Protein AF-I1KQI0-F1 (afdb_monomer_lite)

Foldseek 3Di:
DDDDDDDDPDDDDDDDDDDDDPPPPDPPDDDDPVPPPCVPDVVVVVVVVVVVVVVVVVDPDDPDPPCVVDDPDPDPPCPVPVPVVVVVVCVVVVHDDDDDDPVLQDQDDQPPVCPVPPVSVVVSVVSVVVNVVVVVVVVVVVVVCVVCVVVVVVVVVVVVVVVVVVD

pLDDT: mean 80.67, std 16.16, range [38.78, 97.81]

Radius of gyration: 35.93 Å; chains: 1; bounding box: 70×39×120 Å

InterPro domains:
  IPR008409 Pre-mRNA-splicing factor SPF27 [PF05700] (27-165)
  IPR008409 Pre-mRNA-splicing factor SPF27 [PTHR13296] (26-166)

Sequence (167 aa):
MADGSSGEILMLEAPASYGRSSDSDAEIIDALPYIDDDYADPRVKLEVDRLVEDEMRRSTKKPTDFLNDFPPLPNSIFQNYPMIAREYERVRAGRPPVALDRSRYDLEMPPPNKRNDETAWKQALHRAQRLLQYQIIRMENLDLMLKYGPDTWKQHNQRLEVYLSRN

Secondary structure (DSSP, 8-state):
------------PPP--S-----TT-------TTT-GGGG-HHHHHHHHHHHHHHHHH--SPPP-TTTTSPPPPP---TT-HHHHHHHHHHHTTPPPPPP--TTTS-PPPPGGGTT-HHHHHHHHHHHHHHHHHHHHHHHHHHHHHHHHHHHHHHHHHHHHHHHTT-

Structure (mmCIF, N/CA/C/O backbone):
data_AF-I1KQI0-F1
#
_entry.id   AF-I1KQI0-F1
#
loop_
_atom_site.group_PDB
_atom_site.id
_atom_site.type_symbol
_atom_site.label_atom_id
_atom_site.label_alt_id
_atom_site.label_comp_id
_atom_site.label_asym_id
_atom_site.label_entity_id
_atom_site.label_seq_id
_atom_site.pdbx_PDB_ins_code
_atom_site.Cartn_x
_atom_site.Cartn_y
_atom_site.Cartn_z
_atom_site.occupancy
_atom_site.B_iso_or_equiv
_atom_site.auth_seq_id
_atom_site.auth_comp_id
_atom_site.auth_asym_id
_atom_site.auth_atom_id
_atom_site.pdbx_PDB_model_num
ATOM 1 N N . MET A 1 1 ? -8.549 2.879 82.630 1.00 38.78 1 MET A N 1
ATOM 2 C CA . MET A 1 1 ? -9.042 1.922 81.614 1.00 38.78 1 MET A CA 1
ATOM 3 C C . MET A 1 1 ? -10.560 1.990 81.685 1.00 38.78 1 MET A C 1
ATOM 5 O O . MET A 1 1 ? -11.065 1.817 82.778 1.00 38.78 1 MET A O 1
ATOM 9 N N . ALA A 1 2 ? -11.333 2.349 80.669 1.00 39.69 2 ALA A N 1
ATOM 10 C CA . ALA A 1 2 ? -11.086 2.402 79.238 1.00 39.69 2 ALA A CA 1
ATOM 11 C C . ALA A 1 2 ? -11.719 3.671 78.639 1.00 39.69 2 ALA A C 1
ATOM 13 O O . ALA A 1 2 ? -12.723 4.169 79.143 1.00 39.69 2 ALA A O 1
ATOM 14 N N . ASP A 1 3 ? -11.065 4.180 77.603 1.00 39.56 3 ASP A N 1
ATOM 15 C CA . ASP A 1 3 ? -11.469 5.310 76.776 1.00 39.56 3 ASP A CA 1
ATOM 16 C C . ASP A 1 3 ? -12.544 4.846 75.779 1.00 39.56 3 ASP A C 1
ATOM 18 O O . ASP A 1 3 ? -12.387 3.809 75.133 1.00 39.56 3 ASP A O 1
ATOM 22 N N . GLY A 1 4 ? -13.660 5.566 75.715 1.00 44.09 4 GLY A N 1
ATOM 23 C CA . GLY A 1 4 ? -14.818 5.249 74.882 1.00 44.09 4 GLY A CA 1
ATOM 24 C C . GLY A 1 4 ? -14.897 6.195 73.693 1.00 44.09 4 GLY A C 1
ATOM 25 O O . GLY A 1 4 ? -15.799 7.026 73.634 1.00 44.09 4 GLY A O 1
ATOM 26 N N . SER A 1 5 ? -13.948 6.087 72.763 1.00 40.91 5 SER A N 1
ATOM 27 C CA . SER A 1 5 ? -13.979 6.832 71.503 1.00 40.91 5 SER A CA 1
ATOM 28 C C . SER A 1 5 ? -15.014 6.205 70.566 1.00 40.91 5 SER A C 1
ATOM 30 O O . SER A 1 5 ? -14.822 5.120 70.016 1.00 40.91 5 SER A O 1
ATOM 32 N N . SER A 1 6 ? -16.158 6.872 70.438 1.00 43.00 6 SER A N 1
ATOM 33 C CA . SER A 1 6 ? -17.184 6.574 69.442 1.00 43.00 6 SER A CA 1
ATOM 34 C C . SER A 1 6 ? -16.655 7.051 68.089 1.00 43.00 6 SER A C 1
ATOM 36 O O . SER A 1 6 ? -16.520 8.250 67.865 1.00 43.00 6 SER A O 1
ATOM 38 N N . GLY A 1 7 ? -16.299 6.115 67.210 1.00 50.50 7 GLY A N 1
ATOM 39 C CA . GLY A 1 7 ? -15.850 6.431 65.857 1.00 50.50 7 GLY A CA 1
ATOM 40 C C . GLY A 1 7 ? -16.995 7.013 65.031 1.00 50.50 7 GLY A C 1
ATOM 41 O O . GLY A 1 7 ? -17.884 6.277 64.608 1.00 50.50 7 GLY A O 1
ATOM 42 N N . GLU A 1 8 ? -16.973 8.326 64.805 1.00 49.47 8 GLU A N 1
ATOM 43 C CA . GLU A 1 8 ? -17.793 8.979 63.785 1.00 49.47 8 GLU A CA 1
ATOM 44 C C . GLU A 1 8 ? -17.418 8.418 62.407 1.00 49.47 8 GLU A C 1
ATOM 46 O O . GLU A 1 8 ? -16.315 8.628 61.898 1.00 49.47 8 GLU A O 1
ATOM 51 N N . ILE A 1 9 ? -18.344 7.679 61.799 1.00 56.09 9 ILE A N 1
ATOM 52 C CA . ILE A 1 9 ? -18.261 7.285 60.395 1.00 56.09 9 ILE A CA 1
ATOM 53 C C . ILE A 1 9 ? -18.547 8.549 59.578 1.00 56.09 9 ILE A C 1
ATOM 55 O O . ILE A 1 9 ? -19.690 8.996 59.492 1.00 56.09 9 ILE A O 1
ATOM 59 N N . LEU A 1 10 ? -17.499 9.149 59.012 1.00 50.50 10 LEU A N 1
ATOM 60 C CA . LEU A 1 10 ? -17.612 10.304 58.123 1.00 50.50 10 LEU A CA 1
ATOM 61 C C . LEU A 1 10 ? -18.313 9.883 56.825 1.00 50.50 10 LEU A C 1
ATOM 63 O O . LEU A 1 10 ? -17.712 9.286 55.933 1.00 50.50 10 LEU A O 1
ATOM 67 N N . MET A 1 11 ? -19.603 10.195 56.737 1.00 54.06 11 MET A N 1
ATOM 68 C CA . MET A 1 11 ? -20.399 10.099 55.517 1.00 54.06 11 MET A CA 1
ATOM 69 C C . MET A 1 11 ? -19.889 11.144 54.515 1.00 54.06 11 MET A C 1
ATOM 71 O O . MET A 1 11 ? -20.027 12.344 54.746 1.00 54.06 11 MET A O 1
ATOM 75 N N . LEU A 1 12 ? -19.286 10.703 53.407 1.00 52.72 12 LEU A N 1
ATOM 76 C CA . LEU A 1 12 ? -18.947 11.588 52.293 1.00 52.72 12 LEU A CA 1
ATOM 77 C C . LEU A 1 12 ? -20.235 11.899 51.515 1.00 52.72 12 LEU A C 1
ATOM 79 O O . LEU A 1 12 ? -20.724 11.070 50.751 1.00 52.72 12 LEU A O 1
ATOM 83 N N . GLU A 1 13 ? -20.805 13.081 51.733 1.00 56.97 13 GLU A N 1
ATOM 84 C CA . GLU A 1 13 ? -21.931 13.571 50.939 1.00 56.97 13 GLU A CA 1
ATOM 85 C C . GLU A 1 13 ? -21.432 13.931 49.528 1.00 56.97 13 GLU A C 1
ATOM 87 O O . GLU A 1 13 ? -20.537 14.764 49.359 1.00 56.97 13 GLU A O 1
ATOM 92 N N . ALA A 1 14 ? -21.964 13.257 48.505 1.00 52.56 14 ALA A N 1
ATOM 93 C CA . ALA A 1 14 ? -21.637 13.551 47.114 1.00 52.56 14 ALA A CA 1
ATOM 94 C C . ALA A 1 14 ? -22.259 14.902 46.701 1.00 52.56 14 ALA A C 1
ATOM 96 O O . ALA A 1 14 ? -23.418 15.162 47.033 1.00 52.56 14 ALA A O 1
ATOM 97 N N . PRO A 1 15 ? -21.535 15.774 45.974 1.00 49.09 15 PRO A N 1
ATOM 98 C CA . PRO A 1 15 ? -22.068 17.066 45.558 1.00 49.09 15 PRO A CA 1
ATOM 99 C C . PRO A 1 15 ? -23.262 16.899 44.613 1.00 49.09 15 PRO A C 1
ATOM 101 O O . PRO A 1 15 ? -23.311 15.970 43.806 1.00 49.09 15 PRO A O 1
ATOM 104 N N . ALA A 1 16 ? -24.210 17.838 44.697 1.00 51.81 16 ALA A N 1
ATOM 105 C CA . ALA A 1 16 ? -25.390 17.880 43.842 1.00 51.81 16 ALA A CA 1
ATOM 106 C C . ALA A 1 16 ? -24.984 17.808 42.360 1.00 51.81 16 ALA A C 1
ATOM 108 O O . ALA A 1 16 ? -24.310 18.698 41.841 1.00 51.81 16 ALA A O 1
ATOM 109 N N . SER A 1 17 ? -25.398 16.731 41.693 1.00 49.12 17 SER A N 1
ATOM 110 C CA . SER A 1 17 ? -25.169 16.487 40.272 1.00 49.12 17 SER A CA 1
ATOM 111 C C . SER A 1 17 ? -25.638 17.681 39.435 1.00 49.12 17 SER A C 1
ATOM 113 O O . SER A 1 17 ? -26.833 17.991 39.385 1.00 49.12 17 SER A O 1
ATOM 115 N N . TYR A 1 18 ? -24.705 18.353 38.765 1.00 42.94 18 TYR A N 1
ATOM 116 C CA . TYR A 1 18 ? -25.004 19.416 37.810 1.00 42.94 18 TYR A CA 1
ATOM 117 C C . TYR A 1 18 ? -25.621 18.779 36.562 1.00 42.94 18 TYR A C 1
ATOM 119 O O . TYR A 1 18 ? -24.933 18.101 35.803 1.00 42.94 18 TYR A O 1
ATOM 127 N N . GLY A 1 19 ? -26.923 18.985 36.368 1.00 49.62 19 GLY A N 1
ATOM 128 C CA . GLY A 1 19 ? -27.640 18.528 35.176 1.00 49.62 19 GLY A CA 1
ATOM 129 C C . GLY A 1 19 ? -28.877 17.696 35.483 1.00 49.62 19 GLY A C 1
ATOM 130 O O . GLY A 1 19 ? -29.001 16.580 34.995 1.00 49.62 19 GLY A O 1
ATOM 131 N N . ARG A 1 20 ? -29.817 18.233 36.267 1.00 43.62 20 ARG A N 1
ATOM 132 C CA . ARG A 1 20 ? -31.167 17.668 36.333 1.00 43.62 20 ARG A CA 1
ATOM 133 C C . ARG A 1 20 ? -32.179 18.756 36.007 1.00 43.62 20 ARG A C 1
ATOM 135 O O . ARG A 1 20 ? -32.515 19.586 36.847 1.00 43.62 20 ARG A O 1
ATOM 142 N N . SER A 1 21 ? -32.634 18.767 34.756 1.00 46.00 21 SER A N 1
ATOM 143 C CA . SER A 1 21 ? -33.939 19.328 34.425 1.00 46.00 21 SER A CA 1
ATOM 144 C C . SER A 1 21 ? -34.974 18.579 35.259 1.00 46.00 21 SER A C 1
ATOM 146 O O . SER A 1 21 ? -35.022 17.350 35.238 1.00 46.00 21 SER A O 1
ATOM 148 N N . SER A 1 22 ? -35.740 19.328 36.045 1.00 48.47 22 SER A N 1
ATOM 149 C CA . SER A 1 22 ? -36.877 18.847 36.825 1.00 48.47 22 SER A CA 1
ATOM 150 C C . SER A 1 22 ? -37.986 18.373 35.880 1.00 48.47 22 SER A C 1
ATOM 152 O O . SER A 1 22 ? -38.955 19.096 35.664 1.00 48.47 22 SER A O 1
ATOM 154 N N . ASP A 1 23 ? -37.833 17.180 35.311 1.00 45.22 23 ASP A N 1
ATOM 155 C CA . ASP A 1 23 ? -38.940 16.422 34.735 1.00 45.22 23 ASP A CA 1
ATOM 156 C C . ASP A 1 23 ? -39.178 15.207 35.637 1.00 45.22 23 ASP A C 1
ATOM 158 O O . ASP A 1 23 ? -38.418 14.235 35.668 1.00 45.22 23 ASP A O 1
ATOM 162 N N . SER A 1 24 ? -40.162 15.355 36.515 1.00 49.75 24 SER A N 1
ATOM 163 C CA . SER A 1 24 ? -40.549 14.387 37.532 1.00 49.75 24 SER A CA 1
ATOM 164 C C . SER A 1 24 ? -41.458 13.324 36.915 1.00 49.75 24 SER A C 1
ATOM 166 O O . SER A 1 24 ? -42.658 13.375 37.142 1.00 49.75 24 SER A O 1
ATOM 168 N N . ASP A 1 25 ? -40.892 12.443 36.084 1.00 49.44 25 ASP A N 1
ATOM 169 C CA . ASP A 1 25 ? -41.441 11.103 35.770 1.00 49.44 25 ASP A CA 1
ATOM 170 C C . ASP A 1 25 ? -40.518 10.242 34.880 1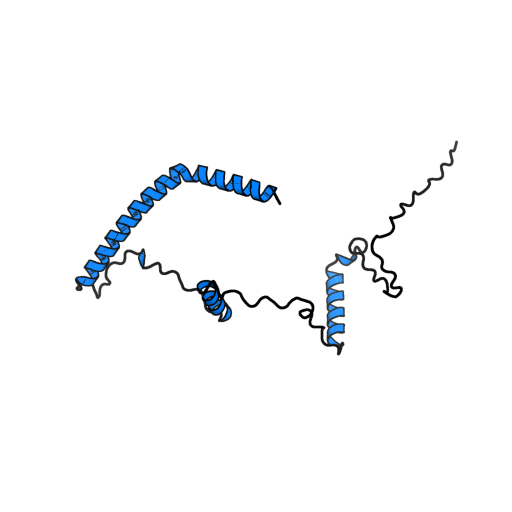.00 49.44 25 ASP A C 1
ATOM 172 O O . ASP A 1 25 ? -40.935 9.238 34.303 1.00 49.44 25 ASP A O 1
ATOM 176 N N . ALA A 1 26 ? -39.228 10.573 34.776 1.00 54.12 26 ALA A N 1
ATOM 177 C CA . ALA A 1 26 ? -38.262 9.580 34.326 1.00 54.12 26 ALA A CA 1
ATOM 178 C C . ALA A 1 26 ? -38.072 8.572 35.469 1.00 54.12 26 ALA A C 1
ATOM 180 O O . ALA A 1 26 ? -37.388 8.886 36.450 1.00 54.12 26 ALA A O 1
ATOM 181 N N . GLU A 1 27 ? -38.695 7.390 35.367 1.00 64.81 27 GLU A N 1
ATOM 182 C CA . GLU A 1 27 ? -38.272 6.204 36.122 1.00 64.81 27 GLU A CA 1
ATOM 183 C C . GLU A 1 27 ? -36.743 6.175 36.089 1.00 64.81 27 GLU A C 1
ATOM 185 O O . GLU A 1 27 ? -36.132 6.164 35.020 1.00 64.81 27 GLU A O 1
ATOM 190 N N . ILE A 1 28 ? -36.117 6.292 37.258 1.00 76.31 28 ILE A N 1
ATOM 191 C CA . ILE A 1 28 ? -34.662 6.312 37.366 1.00 76.31 28 ILE A CA 1
ATOM 192 C C . ILE A 1 28 ? -34.208 4.900 37.005 1.00 76.31 28 ILE A C 1
ATOM 194 O O . ILE A 1 28 ? -34.293 3.993 37.829 1.00 76.31 28 ILE A O 1
ATOM 198 N N . ILE A 1 29 ? -33.813 4.706 35.748 1.00 78.00 29 ILE A N 1
ATOM 199 C CA . ILE A 1 29 ? -33.289 3.434 35.262 1.00 78.00 29 ILE A CA 1
ATOM 200 C C . ILE A 1 29 ? -31.924 3.243 35.919 1.00 78.00 29 ILE A C 1
ATOM 202 O O . ILE A 1 29 ? -30.981 3.980 35.622 1.00 78.00 29 ILE A O 1
ATOM 206 N N . ASP A 1 30 ? -31.852 2.279 36.831 1.00 82.81 30 ASP A N 1
ATOM 207 C CA . ASP A 1 30 ? -30.633 1.907 37.537 1.00 82.81 30 ASP A CA 1
ATOM 208 C C . ASP A 1 30 ? -29.916 0.783 36.785 1.00 82.81 30 ASP A C 1
ATOM 210 O O . ASP A 1 30 ? -30.496 -0.264 36.497 1.00 82.81 30 ASP A O 1
ATOM 214 N N . ALA A 1 31 ? -28.665 1.031 36.419 1.00 84.19 31 ALA A N 1
ATOM 215 C CA . ALA A 1 31 ? -27.759 0.050 35.838 1.00 84.19 31 ALA A CA 1
ATOM 216 C C . ALA A 1 31 ? -26.342 0.549 36.115 1.00 84.19 31 ALA A C 1
ATOM 218 O O . ALA A 1 31 ? -25.921 1.543 35.514 1.00 84.19 31 ALA A O 1
ATOM 219 N N . LEU A 1 32 ? -25.623 -0.086 37.046 1.00 85.88 32 LEU A N 1
ATOM 220 C CA . LEU A 1 32 ? -24.365 0.433 37.588 1.00 85.88 32 LEU A CA 1
ATOM 221 C C . LEU A 1 32 ? -23.201 -0.490 37.204 1.00 85.88 32 LEU A C 1
ATOM 223 O O . LEU A 1 32 ? -22.853 -1.391 37.964 1.00 85.88 32 LEU A O 1
ATOM 227 N N . PRO A 1 33 ? -22.493 -0.235 36.086 1.00 86.56 33 PRO A N 1
ATOM 228 C CA . PRO A 1 33 ? -21.488 -1.167 35.565 1.00 86.56 33 PRO A CA 1
ATOM 229 C C . PRO A 1 33 ? -20.296 -1.435 36.494 1.00 86.56 33 PRO A C 1
ATOM 231 O O . PRO A 1 33 ? -19.589 -2.417 36.303 1.00 86.56 33 PRO A O 1
ATOM 234 N N . TYR A 1 34 ? -20.020 -0.534 37.443 1.00 85.81 34 TYR A N 1
ATOM 235 C CA . TYR A 1 34 ? -18.908 -0.656 38.395 1.00 85.81 34 TYR A CA 1
ATOM 236 C C . TYR A 1 34 ? -19.319 -1.224 39.759 1.00 85.81 34 TYR A C 1
ATOM 238 O O . TYR A 1 34 ? -18.446 -1.463 40.587 1.00 85.81 34 TYR A O 1
ATOM 246 N N . ILE A 1 35 ? -20.623 -1.352 40.016 1.00 86.44 35 ILE A N 1
ATOM 247 C CA . ILE A 1 35 ? -21.177 -1.835 41.290 1.00 86.44 35 ILE A CA 1
ATOM 248 C C . ILE A 1 35 ? -21.788 -3.226 41.088 1.00 86.44 35 ILE A C 1
ATOM 250 O O . ILE A 1 35 ? -21.658 -4.083 41.958 1.00 86.44 35 ILE A O 1
ATOM 254 N N . ASP A 1 36 ? -22.392 -3.464 39.924 1.00 87.94 36 ASP A N 1
ATOM 255 C CA . ASP A 1 36 ? -22.944 -4.755 39.536 1.00 87.94 36 ASP A CA 1
ATOM 256 C C . ASP A 1 36 ? -21.826 -5.669 39.002 1.00 87.94 36 ASP A C 1
ATOM 258 O O . ASP A 1 36 ? -21.537 -5.701 37.804 1.00 87.94 36 ASP A O 1
ATOM 262 N N . ASP A 1 37 ? -21.189 -6.432 39.895 1.00 80.50 37 ASP A N 1
ATOM 263 C CA . ASP A 1 37 ? -20.090 -7.355 39.555 1.00 80.50 37 ASP A CA 1
ATOM 264 C C . ASP A 1 37 ? -20.500 -8.433 38.526 1.00 80.50 37 ASP A C 1
ATOM 266 O O . ASP A 1 37 ? -19.689 -8.882 37.708 1.00 80.50 37 ASP A O 1
ATOM 270 N N . ASP A 1 38 ? -21.781 -8.809 38.517 1.00 81.31 38 ASP A N 1
ATOM 271 C CA . ASP A 1 38 ? -22.346 -9.846 37.646 1.00 81.31 38 ASP A CA 1
ATOM 272 C C . ASP A 1 38 ? -22.477 -9.396 36.179 1.00 81.31 38 ASP A C 1
ATOM 274 O O . ASP A 1 38 ? -22.601 -10.230 35.277 1.00 81.31 38 ASP A O 1
ATOM 278 N N . TYR A 1 39 ? -22.398 -8.087 35.904 1.00 79.44 39 TYR A N 1
ATOM 279 C CA . TYR A 1 39 ? -22.458 -7.544 34.542 1.00 79.44 39 TYR A CA 1
ATOM 280 C C . TYR A 1 39 ? -21.287 -8.026 33.669 1.00 79.44 39 TYR A C 1
ATOM 282 O O . TYR A 1 39 ? -21.426 -8.193 32.454 1.00 79.44 39 TYR A O 1
ATOM 290 N N . ALA A 1 40 ? -20.124 -8.270 34.280 1.00 80.38 40 ALA A N 1
ATOM 291 C CA . ALA A 1 40 ? -18.929 -8.716 33.573 1.00 80.38 40 ALA A CA 1
ATOM 292 C C . ALA A 1 40 ? -18.923 -10.227 33.263 1.00 80.38 40 ALA A C 1
ATOM 294 O O . ALA A 1 40 ? -18.067 -10.669 32.490 1.00 80.38 40 ALA A O 1
ATOM 295 N N . ASP A 1 41 ? -19.844 -11.024 33.826 1.00 88.81 41 ASP A N 1
ATOM 296 C CA . ASP A 1 41 ? -19.911 -12.466 33.564 1.00 88.81 41 ASP A CA 1
ATOM 297 C C . ASP A 1 41 ? -20.508 -12.741 32.163 1.00 88.81 41 ASP A C 1
ATOM 299 O O . ASP A 1 41 ? -21.674 -12.425 31.891 1.00 88.81 41 ASP A O 1
ATOM 303 N N . PRO A 1 42 ? -19.761 -13.397 31.251 1.00 89.50 42 PRO A N 1
ATOM 304 C CA . PRO A 1 42 ? -20.260 -13.758 29.924 1.00 89.50 42 PRO A CA 1
ATOM 305 C C . PRO A 1 42 ? -21.529 -14.624 29.931 1.00 89.50 42 PRO A C 1
ATOM 307 O O . PRO A 1 42 ? -22.267 -14.627 28.944 1.00 89.50 42 PRO A O 1
ATOM 310 N N . ARG A 1 43 ? -21.781 -15.384 31.006 1.00 90.62 43 ARG A N 1
ATOM 311 C CA . ARG A 1 43 ? -22.971 -16.240 31.140 1.00 90.62 43 ARG A CA 1
ATOM 312 C C . ARG A 1 43 ? -24.241 -15.415 31.284 1.00 90.62 43 ARG A C 1
ATOM 314 O O . ARG A 1 43 ? -25.224 -15.713 30.610 1.00 90.62 43 ARG A O 1
ATOM 321 N N . VAL A 1 44 ? -24.182 -14.369 32.108 1.00 88.62 44 VAL A N 1
ATOM 322 C CA . VAL A 1 44 ? -25.297 -13.445 32.347 1.00 88.62 44 VAL A CA 1
ATOM 323 C C . VAL A 1 44 ? -25.641 -12.721 31.053 1.00 88.62 44 VAL A C 1
ATOM 325 O O . VAL A 1 44 ? -26.799 -12.706 30.645 1.00 88.62 44 VAL A O 1
ATOM 328 N N . LYS A 1 45 ? -24.630 -12.232 30.324 1.00 89.94 45 LYS A N 1
ATOM 329 C CA . LYS A 1 45 ? -24.835 -11.618 29.007 1.00 89.94 45 LYS A CA 1
ATOM 330 C C . LYS A 1 45 ? -25.561 -12.551 28.032 1.00 89.94 45 LYS A C 1
ATOM 332 O O . LYS A 1 45 ? -26.501 -12.128 27.373 1.00 89.94 45 LYS A O 1
ATOM 337 N N . LEU A 1 46 ? -25.142 -13.814 27.936 1.00 93.44 46 LEU A N 1
ATOM 338 C CA . LEU A 1 46 ? -25.734 -14.767 26.993 1.00 93.44 46 LEU A CA 1
ATOM 339 C C . LEU A 1 46 ? -27.200 -15.082 27.322 1.00 93.44 46 LEU A C 1
ATOM 341 O O . LEU A 1 46 ? -28.018 -15.252 26.417 1.00 93.44 46 LEU A O 1
ATOM 345 N N . GLU A 1 47 ? -27.538 -15.158 28.608 1.00 92.69 47 GLU A N 1
ATOM 346 C CA . GLU A 1 47 ? -28.923 -15.311 29.050 1.00 92.69 47 GLU A CA 1
ATOM 347 C C . GLU A 1 47 ? -29.758 -14.065 28.735 1.00 92.69 47 GLU A C 1
ATOM 349 O O . GLU A 1 47 ? -30.850 -14.187 28.180 1.00 92.69 47 GLU A O 1
ATOM 354 N N . VAL A 1 48 ? -29.227 -12.874 29.016 1.00 91.81 48 VAL A N 1
ATOM 355 C CA . VAL A 1 48 ? -29.889 -11.598 28.713 1.00 91.81 48 VAL A CA 1
ATOM 356 C C . VAL A 1 48 ? -30.107 -11.430 27.208 1.00 91.81 48 VAL A C 1
ATOM 358 O O . VAL A 1 48 ? -31.227 -11.137 26.797 1.00 91.81 48 VAL A O 1
ATOM 361 N N . ASP A 1 49 ? -29.093 -11.689 26.379 1.00 92.69 49 ASP A N 1
ATOM 362 C CA . ASP A 1 49 ? -29.194 -11.621 24.915 1.00 92.69 49 ASP A CA 1
ATOM 363 C C . ASP A 1 49 ? -30.303 -12.557 24.403 1.00 92.69 49 ASP A C 1
ATOM 365 O O . ASP A 1 49 ? -31.140 -12.158 23.592 1.00 92.69 49 ASP A O 1
ATOM 369 N N . ARG A 1 50 ? -30.387 -13.780 24.946 1.00 94.81 50 ARG A N 1
ATOM 370 C CA . ARG A 1 50 ? -31.463 -14.725 24.619 1.00 94.81 50 ARG A CA 1
ATOM 371 C C . ARG A 1 50 ? -32.846 -14.179 24.989 1.00 94.81 50 ARG A C 1
ATOM 373 O O . ARG A 1 50 ? -33.785 -14.328 24.209 1.00 94.81 50 ARG A O 1
ATOM 380 N N . LEU A 1 51 ? -32.993 -13.587 26.174 1.00 93.56 51 LEU A N 1
ATOM 381 C CA . LEU A 1 51 ? -34.267 -13.016 26.623 1.00 93.56 51 LEU A CA 1
ATOM 382 C C . LEU A 1 51 ? -34.686 -11.825 25.752 1.00 93.56 51 LEU A C 1
ATOM 384 O O . LEU A 1 51 ? -35.857 -11.719 25.386 1.00 93.56 51 LEU A O 1
ATOM 388 N N . VAL A 1 52 ? -33.733 -10.974 25.362 1.00 90.75 52 VAL A N 1
ATOM 389 C CA . VAL A 1 52 ? -33.963 -9.858 24.434 1.00 90.75 52 VAL A CA 1
ATOM 390 C C . VAL A 1 52 ? -34.403 -10.374 23.065 1.00 90.75 52 VAL A C 1
ATOM 392 O O . VAL A 1 52 ? -35.367 -9.856 22.506 1.00 90.75 52 VAL A O 1
ATOM 395 N N . GLU A 1 53 ? -33.758 -11.413 22.533 1.00 91.00 53 GLU A N 1
ATOM 396 C CA . GLU A 1 53 ? -34.157 -12.035 21.266 1.00 91.00 53 GLU A CA 1
ATOM 397 C C . GLU A 1 53 ? -35.574 -12.623 21.325 1.00 91.00 53 GLU A C 1
ATOM 399 O O . GLU A 1 53 ? -36.370 -12.415 20.404 1.00 91.00 53 GLU A O 1
ATOM 404 N N . ASP A 1 54 ? -35.915 -13.342 22.398 1.00 92.56 54 ASP A N 1
ATOM 405 C CA . ASP A 1 54 ? -37.252 -13.909 22.590 1.00 92.56 54 ASP A CA 1
ATOM 406 C C . ASP A 1 54 ? -38.323 -12.807 22.665 1.00 92.56 54 ASP A C 1
ATOM 408 O O . ASP A 1 54 ? -39.392 -12.944 22.059 1.00 92.56 54 ASP A O 1
ATOM 412 N N . GLU A 1 55 ? -38.027 -11.694 23.337 1.00 90.06 55 GLU A N 1
ATOM 413 C CA . GLU A 1 55 ? -38.918 -10.536 23.417 1.00 90.06 55 GLU A CA 1
ATOM 414 C C . GLU A 1 55 ? -39.039 -9.822 22.063 1.00 90.06 55 GLU A C 1
ATOM 416 O O . GLU A 1 55 ? -40.149 -9.544 21.602 1.00 90.06 55 GLU A O 1
ATOM 421 N N . MET A 1 56 ? -37.926 -9.618 21.350 1.00 84.38 56 MET A N 1
ATOM 422 C CA . MET A 1 56 ? -37.916 -9.060 19.993 1.00 84.38 56 MET A CA 1
ATOM 423 C C . MET A 1 56 ? -38.767 -9.894 19.031 1.00 84.38 56 MET A C 1
ATOM 425 O O . MET A 1 56 ? -39.511 -9.327 18.230 1.00 84.38 56 MET A O 1
ATOM 429 N N . ARG A 1 57 ? -38.716 -11.231 19.133 1.00 86.50 57 ARG A N 1
ATOM 430 C CA . ARG A 1 57 ? -39.525 -12.152 18.312 1.00 86.50 57 ARG A CA 1
ATOM 431 C C . ARG A 1 57 ? -41.014 -12.095 18.637 1.00 86.50 57 ARG A C 1
ATOM 433 O O . ARG A 1 57 ? -41.832 -12.306 17.744 1.00 86.50 57 ARG A O 1
ATOM 440 N N . ARG A 1 58 ? -41.368 -11.865 19.904 1.00 86.50 58 ARG A N 1
ATOM 441 C CA . ARG A 1 58 ? -42.763 -11.754 20.367 1.00 86.50 58 ARG A CA 1
ATOM 442 C C . ARG A 1 58 ? -43.352 -10.375 20.100 1.00 86.50 58 ARG A C 1
ATOM 444 O O . ARG A 1 58 ? -44.564 -10.251 19.923 1.00 86.50 58 ARG A O 1
ATOM 451 N N . SER A 1 59 ? -42.512 -9.347 20.070 1.00 79.38 59 SER A N 1
ATOM 452 C CA . SER A 1 59 ? -42.944 -7.978 19.846 1.00 79.38 59 SER A CA 1
ATOM 453 C C . SER A 1 59 ? -43.456 -7.780 18.412 1.00 79.38 59 SER A C 1
ATOM 455 O O . SER A 1 59 ? -42.840 -8.186 17.431 1.00 79.38 59 SER A O 1
ATOM 457 N N . THR A 1 60 ? -44.609 -7.127 18.274 1.00 73.19 60 THR A N 1
ATOM 458 C CA . THR A 1 60 ? -45.179 -6.709 16.977 1.00 73.19 60 THR A CA 1
ATOM 459 C C . THR A 1 60 ? -44.683 -5.331 16.534 1.00 73.19 60 THR A C 1
ATOM 461 O O . THR A 1 60 ? -44.995 -4.878 15.429 1.00 73.19 60 THR A O 1
ATOM 464 N N . LYS A 1 61 ? -43.909 -4.650 17.388 1.00 76.56 61 LYS A N 1
ATOM 465 C CA . LYS A 1 61 ? -43.292 -3.358 17.092 1.00 76.56 61 LYS A CA 1
ATOM 466 C C . LYS A 1 61 ? -42.099 -3.601 16.171 1.00 76.56 61 LYS A C 1
ATOM 468 O O . LYS A 1 61 ? -41.175 -4.323 16.528 1.00 76.56 61 LYS A O 1
ATOM 473 N N . LYS A 1 62 ? -42.105 -2.999 14.979 1.00 70.19 62 LYS A N 1
ATOM 474 C CA . LYS A 1 62 ? -40.905 -2.990 14.134 1.00 70.19 62 LYS A CA 1
ATOM 475 C C . LYS A 1 62 ? -39.792 -2.242 14.876 1.00 70.19 62 LYS A C 1
ATOM 477 O O . LYS A 1 62 ? -40.095 -1.187 15.439 1.00 70.19 62 LYS A O 1
ATOM 482 N N . PRO A 1 63 ? -38.544 -2.746 14.861 1.00 71.00 63 PRO A N 1
ATOM 483 C CA . PRO A 1 63 ? -37.405 -1.996 15.367 1.00 71.00 63 PRO A CA 1
ATOM 484 C C . PRO A 1 63 ? -37.411 -0.599 14.751 1.00 71.00 63 PRO A C 1
ATOM 486 O O . PRO A 1 63 ? -37.563 -0.456 13.534 1.00 71.00 63 PRO A O 1
ATOM 489 N N . THR A 1 64 ? -37.322 0.422 15.597 1.00 74.69 64 THR A N 1
ATOM 490 C CA . THR A 1 64 ? -37.152 1.802 15.151 1.00 74.69 64 THR A CA 1
ATOM 491 C C . THR A 1 64 ? -35.904 1.870 14.289 1.00 74.69 64 THR A C 1
ATOM 493 O O . THR A 1 64 ? -34.865 1.321 14.650 1.00 74.69 64 THR A O 1
ATOM 496 N N . ASP A 1 65 ? -36.010 2.497 13.125 1.00 76.88 65 ASP A N 1
ATOM 497 C CA . ASP A 1 65 ? -34.867 2.637 12.238 1.00 76.88 65 ASP A CA 1
ATOM 498 C C . ASP A 1 65 ? -33.907 3.681 12.822 1.00 76.88 65 ASP A C 1
ATOM 500 O O . ASP A 1 65 ? -34.109 4.889 12.684 1.00 76.88 65 ASP A O 1
ATOM 504 N N . PHE A 1 66 ? -32.882 3.165 13.506 1.00 78.62 66 PHE A N 1
ATOM 505 C CA . PHE A 1 66 ? -31.839 3.914 14.209 1.00 78.62 66 PHE A CA 1
ATOM 506 C C . PHE A 1 66 ? -31.022 4.829 13.290 1.00 78.62 66 PHE A C 1
ATOM 508 O O . PHE A 1 66 ? -30.251 5.648 13.777 1.00 78.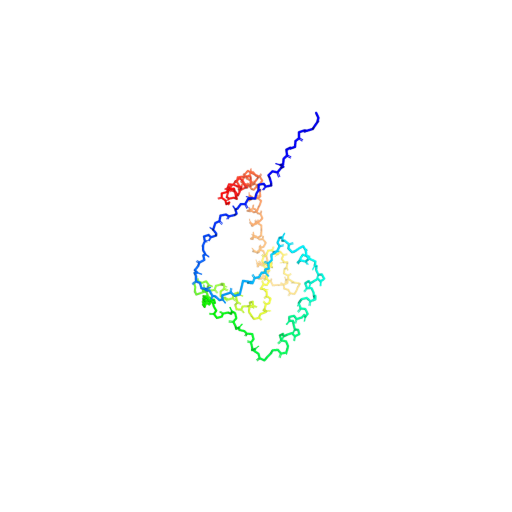62 66 PHE A O 1
ATOM 515 N N . LEU A 1 67 ? -31.154 4.693 11.967 1.00 78.56 67 LEU A N 1
ATOM 516 C CA . LEU A 1 67 ? -30.448 5.527 10.999 1.00 78.56 67 LEU A CA 1
ATOM 517 C C . LEU A 1 67 ? -31.138 6.876 10.753 1.00 78.56 67 LEU A C 1
ATOM 519 O O . LEU A 1 67 ? -30.493 7.772 10.216 1.00 78.56 67 LEU A O 1
ATOM 523 N N . ASN A 1 68 ? -32.403 7.046 11.156 1.00 79.69 68 ASN A N 1
ATOM 524 C CA . ASN A 1 68 ? -33.139 8.301 10.940 1.00 79.69 68 A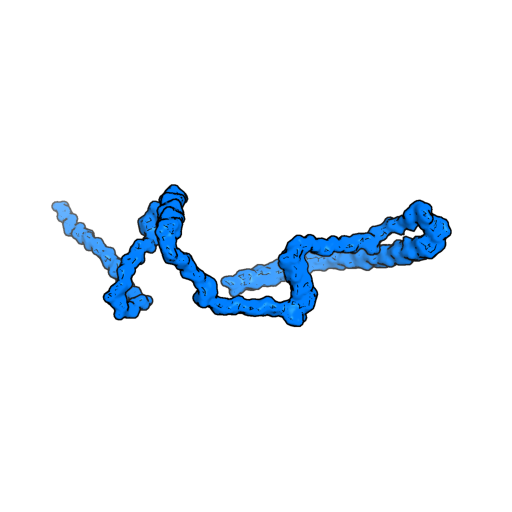SN A CA 1
ATOM 525 C C . ASN A 1 68 ? -32.650 9.457 11.817 1.00 79.69 68 ASN A C 1
ATOM 527 O O . ASN A 1 68 ? -32.792 10.613 11.426 1.00 79.69 68 ASN A O 1
ATOM 531 N N . ASP A 1 69 ? -32.063 9.148 12.974 1.00 82.19 69 ASP A N 1
ATOM 532 C CA . ASP A 1 69 ? -31.537 10.156 13.900 1.00 82.19 69 ASP A CA 1
ATOM 533 C C . ASP A 1 69 ? -30.162 10.681 13.460 1.00 82.19 69 ASP A C 1
ATOM 535 O O . ASP A 1 69 ? -29.688 11.711 13.947 1.00 82.19 69 ASP A O 1
ATOM 539 N N . PHE A 1 70 ? -29.510 9.991 12.520 1.00 80.81 70 PHE A N 1
ATOM 540 C CA . PHE A 1 70 ? -28.243 10.433 11.965 1.00 80.81 70 PHE A CA 1
ATOM 541 C C . PHE A 1 70 ? -28.465 11.419 10.818 1.00 80.81 70 PHE A C 1
ATOM 543 O O . PHE A 1 70 ? -29.391 11.265 10.017 1.00 80.81 70 PHE A O 1
ATOM 550 N N . PRO A 1 71 ? -27.584 12.426 10.676 1.00 83.25 71 PRO A N 1
ATOM 551 C CA . PRO A 1 71 ? -27.601 13.264 9.491 1.00 83.25 71 PRO A CA 1
ATOM 552 C C . PRO A 1 71 ? -27.444 12.388 8.237 1.00 83.25 71 PRO A C 1
ATOM 554 O O . PRO A 1 71 ? -26.707 11.393 8.270 1.00 83.25 71 PRO A O 1
ATOM 557 N N . PRO A 1 72 ? -28.101 12.751 7.120 1.00 80.12 72 PRO A N 1
ATOM 558 C CA . PRO A 1 72 ? -27.986 11.997 5.883 1.00 80.12 72 PRO A CA 1
ATOM 559 C C . PRO A 1 72 ? -26.514 11.881 5.495 1.00 80.12 72 PRO A C 1
ATOM 561 O O . PRO A 1 72 ? -25.766 12.864 5.537 1.00 80.12 72 PRO A O 1
ATOM 564 N N . LEU A 1 73 ? -26.102 10.668 5.123 1.00 72.38 73 LEU A N 1
ATOM 565 C CA . LEU A 1 73 ? -24.727 10.418 4.715 1.00 72.38 73 LEU A CA 1
ATOM 566 C C . LEU A 1 73 ? -24.357 11.376 3.574 1.00 72.38 73 LEU A C 1
ATOM 568 O O . LEU A 1 73 ? -25.134 11.526 2.624 1.00 72.38 73 LEU A O 1
ATOM 572 N N . PRO A 1 74 ? -23.180 12.021 3.630 1.00 77.00 74 PRO A N 1
ATOM 573 C CA . PRO A 1 74 ? -22.731 12.854 2.532 1.00 77.00 74 PRO A CA 1
ATOM 574 C C . PRO A 1 74 ? -22.661 12.000 1.263 1.00 77.00 74 PRO A C 1
ATOM 576 O O . PRO A 1 74 ? -22.028 10.941 1.247 1.00 77.00 74 PRO A O 1
ATOM 579 N N . ASN A 1 75 ? -23.326 12.456 0.199 1.00 72.00 75 ASN A N 1
ATOM 580 C CA . ASN A 1 75 ? -23.283 11.805 -1.109 1.00 72.00 75 ASN A CA 1
ATOM 581 C C . ASN A 1 75 ? -21.823 11.563 -1.492 1.00 72.00 75 ASN A C 1
ATOM 583 O O . ASN A 1 75 ? -21.033 12.500 -1.438 1.00 72.00 75 ASN A O 1
ATOM 587 N N . SER A 1 76 ? -21.465 10.331 -1.867 1.00 65.88 76 SER A N 1
ATOM 588 C CA . SER A 1 76 ? -20.087 9.917 -2.164 1.00 65.88 76 SER A CA 1
ATOM 589 C C . SER A 1 76 ? -19.359 10.948 -3.043 1.00 65.88 76 SER A C 1
ATOM 591 O O . SER A 1 76 ? -19.605 11.044 -4.248 1.00 65.88 76 SER A O 1
ATOM 593 N N . ILE A 1 77 ? -18.480 11.741 -2.418 1.00 64.69 77 ILE A N 1
ATOM 594 C CA . ILE A 1 77 ? -17.849 12.954 -2.967 1.00 64.69 77 ILE A CA 1
ATOM 595 C C . ILE A 1 77 ? -16.645 12.575 -3.845 1.00 64.69 77 ILE A C 1
ATOM 597 O O . ILE A 1 77 ? -15.525 13.040 -3.647 1.00 64.69 77 ILE A O 1
ATOM 601 N N . PHE A 1 78 ? -16.843 11.702 -4.832 1.00 75.69 78 PHE A N 1
ATOM 602 C CA . PHE A 1 78 ? -15.785 11.379 -5.797 1.00 75.69 78 PHE A CA 1
ATOM 603 C C . PHE A 1 78 ? -15.854 12.232 -7.069 1.00 75.69 78 PHE A C 1
ATOM 605 O O . PHE A 1 78 ? -15.105 11.974 -8.006 1.00 75.69 78 PHE A O 1
ATOM 612 N N . GLN A 1 79 ? -16.693 13.279 -7.101 1.00 74.12 79 GLN A N 1
ATOM 613 C CA . GLN A 1 79 ? -16.813 14.193 -8.251 1.00 74.12 79 GLN A CA 1
ATOM 614 C C . GLN A 1 79 ? -15.457 14.787 -8.665 1.00 74.12 79 GLN A C 1
ATOM 616 O O . GLN A 1 79 ? -15.152 14.866 -9.850 1.00 74.12 79 GLN A O 1
ATOM 621 N N . ASN A 1 80 ? -14.610 15.122 -7.687 1.00 83.19 80 ASN A N 1
ATOM 622 C CA . ASN A 1 80 ? -13.285 15.699 -7.930 1.00 83.19 80 ASN A CA 1
ATOM 623 C C . ASN A 1 80 ? -12.194 14.643 -8.189 1.00 83.19 80 ASN A C 1
ATOM 625 O O . ASN A 1 80 ? -11.075 14.993 -8.555 1.00 83.19 80 ASN A O 1
ATOM 629 N N . TYR A 1 81 ? -12.496 13.354 -8.000 1.00 87.38 81 TYR A N 1
ATOM 630 C CA . TYR A 1 81 ? -11.517 12.266 -8.046 1.00 87.38 81 TYR A CA 1
ATOM 631 C C . TYR A 1 81 ? -12.023 11.104 -8.911 1.00 87.38 81 TYR A C 1
ATOM 633 O O . TYR A 1 81 ? -12.407 10.053 -8.386 1.00 87.38 81 TYR A O 1
ATOM 641 N N . PRO A 1 82 ? -11.969 11.242 -10.250 1.00 88.31 82 PRO A N 1
ATOM 642 C CA . PRO A 1 82 ? -12.508 10.246 -11.179 1.00 88.31 82 PRO A CA 1
ATOM 643 C C . PRO A 1 82 ? -11.836 8.872 -11.043 1.00 88.31 82 PRO A C 1
ATOM 645 O O . PRO A 1 82 ? -12.474 7.842 -11.248 1.00 88.31 82 PRO A O 1
ATOM 648 N N . MET A 1 83 ? -10.561 8.837 -10.644 1.00 88.25 83 MET A N 1
ATOM 649 C CA . MET A 1 83 ? -9.860 7.581 -10.372 1.00 88.25 83 MET A CA 1
ATOM 650 C C . MET A 1 83 ? -10.474 6.837 -9.183 1.00 88.25 83 MET A C 1
ATOM 652 O O . MET A 1 83 ? -10.708 5.640 -9.280 1.00 88.25 83 MET A O 1
ATOM 656 N N . ILE A 1 84 ? -10.793 7.536 -8.090 1.00 89.00 84 ILE A N 1
ATOM 657 C CA . ILE A 1 84 ? -11.377 6.921 -6.891 1.00 89.00 84 ILE A CA 1
ATOM 658 C C . ILE A 1 84 ? -12.818 6.487 -7.164 1.00 89.00 84 ILE A C 1
ATOM 660 O O . ILE A 1 84 ? -13.199 5.392 -6.762 1.00 89.00 84 ILE A O 1
ATOM 664 N N . ALA A 1 85 ? -13.588 7.288 -7.909 1.00 88.88 85 ALA A N 1
ATOM 665 C CA . ALA A 1 85 ? -14.935 6.916 -8.340 1.00 88.88 85 ALA A CA 1
ATOM 666 C C . ALA A 1 85 ? -14.934 5.576 -9.097 1.00 88.88 85 ALA A C 1
ATOM 668 O O . ALA A 1 85 ? -15.689 4.663 -8.763 1.00 88.88 85 ALA A O 1
ATOM 669 N N . ARG A 1 86 ? -14.016 5.419 -10.059 1.00 88.38 86 ARG A N 1
ATOM 670 C CA . ARG A 1 86 ? -13.869 4.186 -10.845 1.00 88.38 86 ARG A CA 1
ATOM 671 C C . ARG A 1 86 ? -13.498 2.977 -9.982 1.00 88.38 86 ARG A C 1
ATOM 673 O O . ARG A 1 86 ? -13.996 1.873 -10.192 1.00 88.38 86 ARG A O 1
ATOM 680 N N . GLU A 1 87 ? -12.603 3.172 -9.019 1.00 89.19 87 GLU A N 1
ATOM 681 C CA . GLU A 1 87 ? -12.190 2.122 -8.084 1.00 89.19 87 GLU A CA 1
ATOM 682 C C . GLU A 1 87 ? -13.339 1.725 -7.148 1.00 89.19 87 GLU A C 1
ATOM 684 O O . GLU A 1 87 ? -13.563 0.536 -6.920 1.00 89.19 87 GLU A O 1
ATOM 689 N N . TYR A 1 88 ? -14.104 2.707 -6.668 1.00 88.94 88 TYR A N 1
ATOM 690 C CA . TYR A 1 88 ? -15.294 2.501 -5.850 1.00 88.94 88 TYR A CA 1
ATOM 691 C C . TYR A 1 88 ? -16.358 1.692 -6.598 1.00 88.94 88 TYR A C 1
ATOM 693 O O . TYR A 1 88 ? -16.868 0.709 -6.066 1.00 88.94 88 TYR A O 1
ATOM 701 N N . GLU A 1 89 ? -16.642 2.032 -7.857 1.00 89.75 89 GLU A N 1
ATOM 702 C CA . GLU A 1 89 ? -17.559 1.264 -8.706 1.00 89.75 89 GL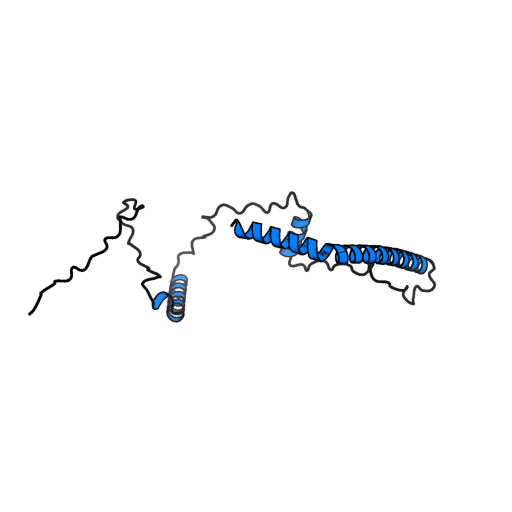U A CA 1
ATOM 703 C C . GLU A 1 89 ? -17.080 -0.172 -8.925 1.00 89.75 89 GLU A C 1
ATOM 705 O O . GLU A 1 89 ? -17.877 -1.109 -8.853 1.00 89.75 89 GLU A O 1
ATOM 710 N N . ARG A 1 90 ? -15.774 -0.376 -9.137 1.00 91.75 90 ARG A N 1
ATOM 711 C CA . ARG A 1 90 ? -15.205 -1.721 -9.268 1.00 91.75 90 ARG A CA 1
ATOM 712 C C . ARG A 1 90 ? -15.409 -2.542 -7.993 1.00 91.75 90 ARG A C 1
ATOM 714 O O . ARG A 1 90 ? -15.829 -3.695 -8.086 1.00 91.75 90 ARG A O 1
ATOM 721 N N . VAL A 1 91 ? -15.094 -1.966 -6.831 1.00 91.69 91 VAL A N 1
ATOM 722 C CA . VAL A 1 91 ? -15.239 -2.630 -5.524 1.00 91.69 91 VAL A CA 1
ATOM 723 C C . VAL A 1 91 ? -16.708 -2.926 -5.237 1.00 91.69 91 VAL A C 1
ATOM 725 O O . VAL A 1 91 ? -17.036 -4.048 -4.863 1.00 91.69 91 VAL A O 1
ATOM 728 N N . ARG A 1 92 ? -17.605 -1.970 -5.505 1.00 89.56 92 ARG A N 1
ATOM 729 C CA . ARG A 1 92 ? -19.058 -2.157 -5.409 1.00 89.56 92 ARG A CA 1
ATOM 730 C C . ARG A 1 92 ? -19.557 -3.280 -6.322 1.00 89.56 92 ARG A C 1
ATOM 732 O O . ARG A 1 92 ? -20.464 -4.012 -5.946 1.00 89.56 92 AR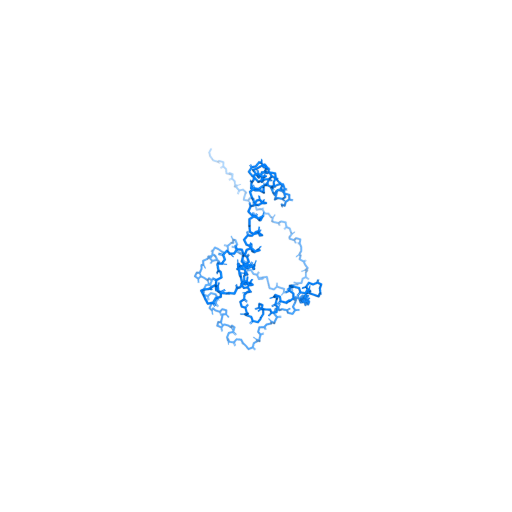G A O 1
ATOM 739 N N . ALA A 1 93 ? -18.956 -3.436 -7.500 1.00 92.62 93 ALA A N 1
ATOM 740 C CA . ALA A 1 93 ? -19.237 -4.529 -8.427 1.00 92.62 93 ALA A CA 1
ATOM 741 C C . ALA A 1 93 ? -18.520 -5.850 -8.072 1.00 92.62 93 ALA A C 1
ATOM 743 O O . ALA A 1 93 ? -18.606 -6.802 -8.847 1.00 92.62 93 ALA A O 1
ATOM 744 N N . GLY A 1 94 ? -17.778 -5.914 -6.958 1.00 91.50 94 GLY A N 1
ATOM 745 C CA . GLY A 1 94 ? -17.065 -7.113 -6.503 1.00 91.50 94 GLY A CA 1
ATOM 746 C C . GLY A 1 94 ? -15.948 -7.584 -7.439 1.00 91.50 94 GLY A C 1
ATOM 747 O O . GLY A 1 94 ? -15.530 -8.738 -7.369 1.00 91.50 94 GLY A O 1
ATOM 748 N N . ARG A 1 95 ? -15.470 -6.730 -8.353 1.00 91.06 95 ARG A N 1
ATOM 749 C CA . ARG A 1 95 ? -14.444 -7.122 -9.327 1.00 91.06 95 ARG A CA 1
ATOM 750 C C . ARG A 1 95 ? -13.050 -7.070 -8.685 1.00 91.06 95 ARG A C 1
ATOM 752 O O . ARG A 1 95 ? -12.741 -6.093 -7.994 1.00 91.06 95 ARG A O 1
ATOM 759 N N . PRO A 1 96 ? -12.183 -8.065 -8.948 1.00 88.94 96 PRO A N 1
ATOM 760 C CA . PRO A 1 96 ? -10.823 -8.070 -8.426 1.00 88.94 96 PRO A CA 1
ATOM 761 C C . PRO A 1 96 ? -10.008 -6.887 -8.980 1.00 88.94 96 PRO A C 1
ATOM 763 O O . PRO A 1 96 ? -10.306 -6.384 -10.070 1.00 88.94 96 PRO A O 1
ATOM 766 N N . PRO A 1 97 ? -8.982 -6.422 -8.247 1.00 88.56 97 PRO A N 1
ATOM 767 C CA . PRO A 1 97 ? -8.113 -5.346 -8.709 1.00 88.56 97 PRO A CA 1
ATOM 768 C C . PRO A 1 97 ? -7.354 -5.749 -9.980 1.00 88.56 97 PRO A C 1
ATOM 770 O O . PRO A 1 97 ? -7.050 -6.922 -10.202 1.00 88.56 97 PRO A O 1
ATOM 773 N N . VAL A 1 98 ? -7.029 -4.761 -10.816 1.00 85.56 98 VAL A N 1
ATOM 774 C CA . VAL A 1 98 ? -6.222 -4.982 -12.023 1.00 85.56 98 VAL A CA 1
ATOM 775 C C . VAL A 1 98 ? -4.814 -5.393 -11.599 1.00 85.56 98 VAL A C 1
ATOM 777 O O . VAL A 1 98 ? -4.166 -4.685 -10.827 1.00 85.56 98 VAL A O 1
ATOM 780 N N . ALA A 1 99 ? -4.343 -6.536 -12.099 1.00 85.69 99 ALA A N 1
ATOM 781 C CA . ALA A 1 99 ? -2.985 -6.989 -11.843 1.00 85.69 99 ALA A CA 1
ATOM 782 C C . ALA A 1 99 ? -1.975 -5.984 -12.416 1.00 85.69 99 ALA A C 1
ATOM 784 O O . ALA A 1 99 ? -2.123 -5.499 -13.539 1.00 85.69 99 ALA A O 1
ATOM 785 N N . LEU A 1 100 ? -0.941 -5.678 -11.635 1.00 85.50 100 LEU A N 1
ATOM 786 C CA . LEU A 1 100 ? 0.159 -4.839 -12.092 1.00 85.50 100 LEU A CA 1
ATOM 787 C C . LEU A 1 100 ? 0.912 -5.569 -13.206 1.00 85.50 100 LEU A C 1
ATOM 789 O O . LEU A 1 100 ? 1.407 -6.677 -12.993 1.00 85.50 100 LEU A O 1
ATOM 793 N N . ASP A 1 101 ? 1.019 -4.939 -14.374 1.00 84.56 101 ASP A N 1
ATOM 794 C CA . ASP A 1 101 ? 1.804 -5.480 -15.476 1.00 84.56 101 ASP A CA 1
ATOM 795 C C . ASP A 1 101 ? 3.302 -5.384 -15.150 1.00 84.56 101 ASP A C 1
ATOM 797 O O . ASP A 1 101 ? 3.873 -4.294 -15.053 1.00 84.56 101 ASP A O 1
ATOM 801 N N . ARG A 1 102 ? 3.937 -6.543 -14.961 1.00 81.62 102 ARG A N 1
ATOM 802 C CA . ARG A 1 102 ? 5.381 -6.662 -14.713 1.00 81.62 102 ARG A CA 1
ATOM 803 C C . ARG A 1 102 ? 6.171 -6.965 -15.985 1.00 81.62 102 ARG A C 1
ATOM 805 O O . ARG A 1 102 ? 7.388 -6.803 -15.981 1.00 81.62 102 ARG A O 1
ATOM 812 N N . SER A 1 103 ? 5.489 -7.286 -17.088 1.00 79.62 103 SER A N 1
ATOM 813 C CA . SER A 1 103 ? 6.118 -7.727 -18.342 1.00 79.62 103 SER A CA 1
ATOM 814 C C . SER A 1 103 ? 7.025 -6.659 -18.965 1.00 79.62 103 SER A C 1
ATOM 816 O O . SER A 1 103 ? 7.958 -6.964 -19.703 1.00 79.62 103 SER A O 1
ATOM 818 N N . ARG A 1 104 ? 6.810 -5.380 -18.623 1.00 77.69 104 ARG A N 1
ATOM 819 C CA . ARG A 1 104 ? 7.674 -4.260 -19.023 1.00 77.69 104 ARG A CA 1
ATOM 820 C C . ARG A 1 104 ? 9.118 -4.385 -18.523 1.00 77.69 104 ARG A C 1
ATOM 822 O O . ARG A 1 104 ? 10.012 -3.842 -19.176 1.00 77.69 104 ARG A O 1
ATOM 829 N N . TYR A 1 105 ? 9.332 -5.016 -17.370 1.00 79.00 105 TYR A N 1
ATOM 830 C CA . TYR A 1 105 ? 10.647 -5.108 -16.730 1.00 79.00 105 TYR A CA 1
ATOM 831 C C . TYR A 1 105 ? 11.347 -6.445 -16.970 1.00 79.00 105 TYR A C 1
ATOM 833 O O . TYR A 1 105 ? 12.538 -6.562 -16.682 1.00 79.00 105 TYR A O 1
ATOM 841 N N . ASP A 1 106 ? 10.635 -7.414 -17.539 1.00 80.44 106 ASP A N 1
ATOM 842 C CA . ASP A 1 106 ? 11.183 -8.723 -17.844 1.00 80.44 106 ASP A CA 1
ATOM 843 C C . ASP A 1 106 ? 11.906 -8.706 -19.195 1.00 80.44 106 ASP A C 1
ATOM 845 O O . ASP A 1 106 ? 11.431 -8.173 -20.205 1.00 80.44 106 ASP A O 1
ATOM 849 N N . LEU A 1 107 ? 13.105 -9.291 -19.212 1.00 76.75 107 LEU A N 1
ATOM 850 C CA . LEU A 1 107 ? 13.866 -9.491 -20.437 1.00 76.75 107 LEU A CA 1
ATOM 851 C C . LEU A 1 107 ? 13.389 -10.779 -21.109 1.00 76.75 107 LEU A C 1
ATOM 853 O O . LEU A 1 107 ? 13.953 -11.852 -20.908 1.00 76.75 107 LEU A O 1
ATOM 857 N N . GLU A 1 108 ? 12.350 -10.671 -21.928 1.00 75.62 108 GLU A N 1
ATOM 858 C CA . GLU A 1 108 ? 11.897 -11.794 -22.742 1.00 75.62 108 GLU A CA 1
ATOM 859 C C . GLU A 1 108 ? 12.631 -11.822 -24.085 1.00 75.62 108 GLU A C 1
ATOM 861 O O . GLU A 1 108 ? 12.585 -10.872 -24.875 1.00 75.62 108 GLU A O 1
ATOM 866 N N . MET A 1 109 ? 13.305 -12.940 -24.361 1.00 76.44 109 MET A N 1
ATOM 867 C CA . MET A 1 109 ? 13.789 -13.232 -25.707 1.00 76.44 109 MET A CA 1
ATOM 868 C C . MET A 1 109 ? 12.591 -13.433 -26.644 1.00 76.44 109 MET A C 1
ATOM 870 O O . MET A 1 109 ? 11.576 -13.990 -26.216 1.00 76.44 109 MET A O 1
ATOM 874 N N . PRO A 1 110 ? 12.693 -13.047 -27.929 1.00 80.94 110 PRO A N 1
ATOM 875 C CA . PRO A 1 110 ? 11.612 -13.288 -28.871 1.00 80.94 110 PRO A CA 1
ATOM 876 C C . PRO A 1 110 ? 11.254 -14.786 -28.891 1.00 80.94 110 PRO A C 1
ATOM 878 O O . PRO A 1 110 ? 12.156 -15.641 -28.925 1.00 80.94 110 PRO A O 1
ATOM 881 N N . PRO A 1 111 ? 9.949 -15.123 -28.845 1.00 80.00 111 PRO A N 1
ATOM 882 C CA . PRO A 1 111 ? 9.496 -16.506 -28.766 1.00 80.00 111 PRO A CA 1
ATOM 883 C C . PRO A 1 111 ? 9.999 -17.292 -29.983 1.00 80.00 111 PRO A C 1
ATOM 885 O O . PRO A 1 111 ? 10.202 -16.693 -31.043 1.00 80.00 111 PRO A O 1
ATOM 888 N N . PRO A 1 112 ? 10.179 -18.624 -29.880 1.00 76.25 112 PRO A N 1
ATOM 889 C CA . PRO A 1 112 ? 10.790 -19.436 -30.938 1.00 76.25 112 PRO A CA 1
ATOM 890 C C . PRO A 1 112 ? 10.125 -19.232 -32.308 1.00 76.25 112 PRO A C 1
ATOM 892 O O . PRO A 1 112 ? 10.818 -19.140 -33.316 1.00 76.25 112 PRO A O 1
ATOM 895 N N . ASN A 1 113 ? 8.806 -19.016 -32.325 1.00 79.12 113 ASN A N 1
ATOM 896 C CA . ASN A 1 113 ? 8.007 -18.781 -33.533 1.00 79.12 113 ASN A CA 1
ATOM 897 C C . ASN A 1 113 ? 8.252 -17.415 -34.208 1.00 79.12 113 ASN A C 1
ATOM 899 O O . ASN A 1 113 ? 7.848 -17.222 -35.348 1.00 79.12 113 ASN A O 1
ATOM 903 N N . LYS A 1 114 ? 8.887 -16.458 -33.519 1.00 78.75 114 LYS A N 1
ATOM 904 C CA . LYS A 1 114 ? 9.183 -15.099 -34.014 1.00 78.75 114 LYS A CA 1
ATOM 905 C C . LYS A 1 114 ? 10.683 -14.815 -34.130 1.00 78.75 114 LYS A C 1
ATOM 907 O O . LYS A 1 114 ? 11.075 -13.676 -34.347 1.00 78.75 114 LYS A O 1
ATOM 912 N N . ARG A 1 115 ? 11.543 -15.832 -34.011 1.00 77.00 115 ARG A N 1
ATOM 913 C CA . ARG A 1 115 ? 13.002 -15.655 -34.139 1.00 77.00 115 ARG A CA 1
ATOM 914 C C . ARG A 1 115 ? 13.462 -15.327 -35.559 1.00 77.00 115 ARG A C 1
ATOM 916 O O . ARG A 1 115 ? 14.545 -14.778 -35.707 1.00 77.00 115 ARG A O 1
ATOM 923 N N . ASN A 1 116 ? 12.645 -15.608 -36.572 1.00 81.88 116 ASN A N 1
ATOM 924 C CA . ASN A 1 116 ? 12.921 -15.208 -37.954 1.00 81.88 116 ASN A CA 1
ATOM 925 C C . ASN A 1 116 ? 12.442 -13.780 -38.279 1.00 81.88 116 ASN A C 1
ATOM 927 O O . ASN A 1 116 ? 12.691 -13.300 -39.379 1.00 81.88 116 ASN A O 1
ATOM 931 N N . ASP A 1 117 ? 11.755 -13.101 -37.352 1.00 87.19 117 ASP A N 1
ATOM 932 C CA . ASP A 1 117 ? 11.256 -11.738 -37.544 1.00 87.19 117 ASP A CA 1
ATOM 933 C C . ASP A 1 117 ? 12.262 -10.712 -37.001 1.00 87.19 117 ASP A C 1
ATOM 935 O O . ASP A 1 117 ? 12.504 -10.612 -35.795 1.00 87.19 117 ASP A O 1
ATOM 939 N N . GLU A 1 118 ? 12.843 -9.921 -37.900 1.00 89.50 118 GLU A N 1
ATOM 940 C CA . GLU A 1 118 ? 13.807 -8.869 -37.567 1.00 89.50 118 GLU A CA 1
ATOM 941 C C . GLU A 1 118 ? 13.203 -7.799 -36.641 1.00 89.50 118 GLU A C 1
ATOM 943 O O . GLU A 1 118 ? 13.887 -7.246 -35.772 1.00 89.50 118 GLU A O 1
ATOM 948 N N . THR A 1 119 ? 11.907 -7.511 -36.781 1.00 88.81 119 THR A N 1
ATOM 949 C CA . THR A 1 119 ? 11.246 -6.471 -35.985 1.00 88.81 119 THR A CA 1
ATOM 950 C C . THR A 1 119 ? 11.125 -6.879 -34.518 1.00 88.81 119 THR A C 1
ATOM 952 O O . THR A 1 119 ? 11.351 -6.053 -33.627 1.00 88.81 119 THR A O 1
ATOM 955 N N . ALA A 1 120 ? 10.873 -8.165 -34.252 1.00 86.88 120 ALA A N 1
ATOM 956 C CA . ALA A 1 120 ? 10.833 -8.723 -32.905 1.00 86.88 120 ALA A CA 1
ATOM 957 C C . ALA A 1 120 ? 12.201 -8.613 -32.207 1.00 86.88 120 ALA A C 1
ATOM 959 O O . ALA A 1 120 ? 12.269 -8.233 -31.035 1.00 86.88 120 ALA A O 1
ATOM 960 N N . TRP A 1 121 ? 13.297 -8.851 -32.935 1.00 88.12 121 TRP A N 1
ATOM 961 C CA . TRP A 1 121 ? 14.657 -8.677 -32.416 1.00 88.12 121 TRP A CA 1
ATOM 962 C C . TRP A 1 121 ? 15.002 -7.218 -32.122 1.00 88.12 121 TRP A C 1
ATOM 964 O O . TRP A 1 121 ? 15.552 -6.927 -31.058 1.00 88.12 121 TRP A O 1
ATOM 974 N N . LYS A 1 122 ? 14.627 -6.281 -33.003 1.00 90.31 122 LYS A N 1
ATOM 975 C CA . LYS A 1 122 ? 14.819 -4.838 -32.758 1.00 90.31 122 LYS A CA 1
ATOM 976 C C . LYS A 1 122 ? 14.081 -4.373 -31.503 1.00 90.31 122 LYS A C 1
ATOM 978 O O . LYS A 1 122 ? 14.634 -3.626 -30.696 1.00 90.31 122 LYS A O 1
ATOM 983 N N . GLN A 1 123 ? 12.849 -4.841 -31.300 1.00 88.06 123 GLN A N 1
ATOM 984 C CA . GLN A 1 123 ? 12.074 -4.519 -30.101 1.00 88.06 123 GLN A CA 1
ATOM 985 C C . GLN A 1 123 ? 12.699 -5.106 -28.830 1.00 88.06 123 GLN A C 1
ATOM 987 O O . GLN A 1 123 ? 12.782 -4.399 -27.823 1.00 88.06 123 GLN A O 1
ATOM 992 N N . ALA A 1 124 ? 13.161 -6.360 -28.872 1.00 88.00 124 ALA A N 1
ATOM 993 C CA . ALA A 1 124 ? 13.852 -6.997 -27.753 1.00 88.00 124 ALA A CA 1
ATOM 994 C C . ALA A 1 124 ? 15.156 -6.261 -27.399 1.00 88.00 124 ALA A C 1
ATOM 996 O O . ALA A 1 124 ? 15.396 -5.963 -26.230 1.00 88.00 124 ALA A O 1
ATOM 997 N N . LEU A 1 125 ? 15.943 -5.862 -28.404 1.00 90.25 125 LEU A N 1
ATOM 998 C CA . LEU A 1 125 ? 17.162 -5.076 -28.214 1.00 90.25 125 LEU A CA 1
ATOM 999 C C . LEU A 1 125 ? 16.869 -3.719 -27.561 1.00 90.25 125 LEU A C 1
ATOM 1001 O O . LEU A 1 125 ? 17.506 -3.351 -26.576 1.00 90.25 125 LEU A O 1
ATOM 1005 N N . HIS A 1 126 ? 15.864 -2.992 -28.053 1.00 89.75 126 HIS A N 1
ATOM 1006 C CA . HIS A 1 126 ? 15.478 -1.706 -27.473 1.00 89.75 126 HIS A CA 1
ATOM 1007 C C . HIS A 1 126 ? 14.929 -1.845 -26.039 1.00 89.75 126 HIS A C 1
ATOM 1009 O O . HIS A 1 126 ? 15.087 -0.949 -25.208 1.00 89.75 126 HIS A O 1
ATOM 1015 N N . ARG A 1 127 ? 14.268 -2.963 -25.703 1.00 88.19 127 ARG A N 1
ATOM 1016 C CA . ARG A 1 127 ? 13.903 -3.276 -24.308 1.00 88.19 127 ARG A CA 1
ATOM 1017 C C . ARG A 1 127 ? 15.152 -3.516 -23.460 1.00 88.19 127 ARG A C 1
ATOM 1019 O O . ARG A 1 127 ? 15.278 -2.877 -22.422 1.00 88.19 127 ARG A O 1
ATOM 1026 N N . ALA A 1 128 ? 16.091 -4.338 -23.925 1.00 90.56 128 ALA A N 1
ATOM 1027 C CA . ALA A 1 128 ? 17.339 -4.620 -23.217 1.00 90.56 128 ALA A CA 1
ATOM 1028 C C . ALA A 1 128 ? 18.155 -3.345 -22.938 1.00 90.56 128 ALA A C 1
ATOM 1030 O O . ALA A 1 128 ? 18.610 -3.136 -21.817 1.00 90.56 128 ALA A O 1
ATOM 1031 N N . GLN A 1 129 ? 18.266 -2.448 -23.922 1.00 92.12 129 GLN A N 1
ATOM 1032 C CA . GLN A 1 129 ? 18.929 -1.150 -23.755 1.00 92.12 129 GLN A CA 1
ATOM 1033 C C . GLN A 1 129 ? 18.253 -0.293 -22.678 1.00 92.12 129 GLN A C 1
ATOM 1035 O O . GLN A 1 129 ? 18.932 0.252 -21.810 1.00 92.12 129 GLN A O 1
ATOM 1040 N N . ARG A 1 130 ? 16.917 -0.203 -22.684 1.00 90.25 130 ARG A N 1
ATOM 1041 C CA . ARG A 1 130 ? 16.168 0.528 -21.647 1.00 90.25 130 ARG A CA 1
ATOM 1042 C C . ARG A 1 130 ? 16.350 -0.085 -20.261 1.00 90.25 130 ARG A C 1
ATOM 1044 O O . ARG A 1 130 ? 16.506 0.654 -19.293 1.00 90.25 130 ARG A O 1
ATOM 1051 N N . LEU A 1 131 ? 16.357 -1.414 -20.164 1.00 91.06 131 LEU A N 1
ATOM 1052 C CA . LEU A 1 131 ? 16.596 -2.118 -18.904 1.00 91.06 131 LEU A CA 1
ATOM 1053 C C . LEU A 1 131 ? 18.002 -1.852 -18.372 1.00 91.06 131 LEU A C 1
ATOM 1055 O O . LEU A 1 131 ? 18.145 -1.589 -17.183 1.00 91.06 131 LEU A O 1
ATOM 1059 N N . LEU A 1 132 ? 19.017 -1.843 -19.238 1.00 92.88 132 LEU A N 1
ATOM 1060 C CA . LEU A 1 132 ? 20.382 -1.495 -18.849 1.00 92.88 132 LEU A CA 1
ATOM 1061 C C . LEU A 1 132 ? 20.447 -0.089 -18.238 1.00 92.88 132 LEU A C 1
ATOM 1063 O O . LEU A 1 132 ? 20.982 0.073 -17.145 1.00 92.88 132 LEU A O 1
ATOM 1067 N N . GLN A 1 133 ? 19.844 0.905 -18.895 1.00 94.06 133 GLN A N 1
ATOM 1068 C CA . GLN A 1 133 ? 19.791 2.274 -18.368 1.00 94.06 133 GLN A CA 1
ATOM 1069 C C . GLN A 1 133 ? 19.060 2.342 -17.022 1.00 94.06 133 GLN A C 1
ATOM 1071 O O . GLN A 1 133 ? 19.524 2.996 -16.091 1.00 94.06 133 GLN A O 1
ATOM 1076 N N . TYR A 1 134 ? 17.952 1.609 -16.880 1.00 93.69 134 TYR A N 1
ATOM 1077 C CA . TYR A 1 134 ? 17.242 1.515 -15.607 1.00 93.69 134 TYR A CA 1
ATOM 1078 C C . TYR A 1 134 ? 18.111 0.906 -14.496 1.00 93.69 134 TYR A C 1
ATOM 1080 O O . TYR A 1 134 ? 18.080 1.398 -13.370 1.00 93.69 134 TYR A O 1
ATOM 1088 N N . GLN A 1 135 ? 18.912 -0.127 -14.790 1.00 93.44 135 GLN A N 1
ATOM 1089 C CA . GLN A 1 135 ? 19.820 -0.711 -13.797 1.00 93.44 135 GLN A CA 1
ATOM 1090 C C . GLN A 1 135 ? 20.947 0.246 -13.398 1.00 93.44 135 GLN A C 1
ATOM 1092 O O . GLN A 1 135 ? 21.311 0.269 -12.226 1.00 93.44 135 GLN A O 1
ATOM 1097 N N . ILE A 1 136 ? 21.462 1.058 -14.326 1.00 96.94 136 ILE A N 1
ATOM 1098 C CA . ILE A 1 136 ? 22.461 2.095 -14.016 1.00 96.94 136 ILE A CA 1
ATOM 1099 C C . ILE A 1 136 ? 21.878 3.102 -13.020 1.00 96.94 136 ILE A C 1
ATOM 1101 O O . ILE A 1 136 ? 22.417 3.263 -11.929 1.00 96.94 136 ILE A O 1
ATOM 1105 N N . ILE A 1 137 ? 20.712 3.673 -13.332 1.00 96.88 137 ILE A N 1
ATOM 1106 C CA . ILE A 1 137 ? 20.016 4.615 -12.440 1.00 96.88 137 ILE A CA 1
ATOM 1107 C C . ILE A 1 137 ? 19.696 3.957 -11.092 1.00 96.88 137 ILE A C 1
ATOM 1109 O O . ILE A 1 137 ? 19.810 4.573 -10.036 1.00 96.88 137 ILE A O 1
ATOM 1113 N N . ARG A 1 138 ? 19.294 2.682 -11.098 1.00 96.12 138 ARG A N 1
ATOM 1114 C CA . ARG A 1 138 ? 19.027 1.941 -9.863 1.00 96.12 138 ARG A CA 1
ATOM 1115 C C . ARG A 1 138 ? 20.282 1.799 -9.005 1.00 96.12 138 ARG A C 1
ATOM 1117 O O . ARG A 1 138 ? 20.169 1.931 -7.792 1.00 96.12 138 ARG A O 1
ATOM 1124 N N . MET A 1 139 ? 21.445 1.539 -9.600 1.00 97.81 139 MET A N 1
ATOM 1125 C CA . MET A 1 139 ? 22.713 1.477 -8.867 1.00 97.81 139 MET A CA 1
ATOM 1126 C C . MET A 1 139 ? 23.071 2.832 -8.252 1.00 97.81 139 MET A C 1
ATOM 1128 O O . MET A 1 139 ? 23.406 2.881 -7.073 1.00 97.81 139 MET A O 1
ATOM 1132 N N . GLU A 1 140 ? 22.913 3.924 -8.999 1.00 97.62 140 GLU A N 1
ATOM 1133 C CA . GLU A 1 140 ? 23.126 5.284 -8.485 1.00 97.62 140 GLU A CA 1
ATOM 1134 C C . GLU A 1 140 ? 22.174 5.608 -7.323 1.00 97.62 140 GLU A C 1
ATOM 1136 O O . GLU A 1 140 ? 22.599 6.071 -6.265 1.00 97.62 140 GLU A O 1
ATOM 1141 N N . ASN A 1 141 ? 20.886 5.284 -7.469 1.00 97.25 141 ASN A N 1
ATOM 1142 C CA . ASN A 1 141 ? 19.893 5.469 -6.411 1.00 97.25 141 ASN A CA 1
ATOM 1143 C C . ASN A 1 141 ? 20.209 4.632 -5.164 1.00 97.25 141 ASN A C 1
ATOM 1145 O O . ASN A 1 141 ? 19.996 5.096 -4.046 1.00 97.25 141 ASN A O 1
ATOM 1149 N N . LEU A 1 142 ? 20.710 3.405 -5.338 1.00 97.69 142 LEU A N 1
ATOM 1150 C CA . LEU A 1 142 ? 21.124 2.551 -4.225 1.00 97.69 142 LEU A CA 1
ATOM 1151 C C . LEU A 1 142 ? 22.356 3.107 -3.511 1.00 97.69 142 LEU A C 1
ATOM 1153 O O . LEU A 1 142 ? 22.399 3.053 -2.287 1.00 97.69 142 LEU A O 1
ATOM 1157 N N . ASP A 1 143 ? 23.315 3.672 -4.241 1.00 97.56 143 ASP A N 1
ATOM 1158 C CA . ASP A 1 143 ? 24.478 4.337 -3.648 1.00 97.56 143 ASP A CA 1
ATOM 1159 C C . ASP A 1 143 ? 24.055 5.566 -2.822 1.00 97.56 143 ASP A C 1
ATOM 1161 O O . ASP A 1 143 ? 24.465 5.727 -1.672 1.00 97.56 143 ASP A O 1
ATOM 1165 N N . LEU A 1 144 ? 23.136 6.385 -3.345 1.00 97.31 144 LEU A N 1
ATOM 1166 C CA . LEU A 1 144 ? 22.548 7.500 -2.592 1.00 97.31 144 LEU A CA 1
ATOM 1167 C C . LEU A 1 144 ? 21.779 7.023 -1.354 1.00 97.31 144 LEU A C 1
ATOM 1169 O O . LEU A 1 144 ? 21.924 7.593 -0.272 1.00 97.31 144 LEU A O 1
ATOM 1173 N N . MET A 1 145 ? 20.980 5.965 -1.486 1.00 96.69 145 MET A N 1
ATOM 1174 C CA . MET A 1 145 ? 20.232 5.393 -0.368 1.00 96.69 145 MET A CA 1
ATOM 1175 C C . MET A 1 145 ? 21.166 4.802 0.694 1.00 96.69 145 MET A C 1
ATOM 1177 O O . MET A 1 145 ? 20.898 4.948 1.881 1.00 96.69 145 MET A O 1
ATOM 1181 N N . LEU A 1 146 ? 22.271 4.169 0.302 1.00 96.94 146 LEU A N 1
ATOM 1182 C CA . LEU A 1 146 ? 23.253 3.643 1.248 1.00 96.94 146 LEU A CA 1
ATOM 1183 C C . LEU A 1 146 ? 23.935 4.776 2.027 1.00 96.94 146 LEU A C 1
ATOM 1185 O O . LEU A 1 146 ? 24.139 4.651 3.232 1.00 96.94 146 LEU A O 1
ATOM 1189 N N . LYS A 1 147 ? 24.236 5.893 1.351 1.00 96.62 147 LYS A N 1
ATOM 1190 C CA . LYS A 1 147 ? 24.872 7.075 1.950 1.00 96.62 147 LYS A CA 1
ATOM 1191 C C . LYS A 1 147 ? 23.947 7.848 2.892 1.00 96.62 147 LYS A C 1
ATOM 1193 O O . LYS A 1 147 ? 24.381 8.235 3.969 1.00 96.62 147 LYS A O 1
ATOM 1198 N N . TYR A 1 148 ? 22.694 8.081 2.499 1.00 97.25 148 TYR A N 1
ATOM 1199 C CA . TYR A 1 148 ? 21.791 9.007 3.204 1.00 97.25 148 TYR A CA 1
ATOM 1200 C C . TYR A 1 148 ? 20.564 8.339 3.843 1.00 97.25 148 TYR A C 1
ATOM 1202 O O . TYR A 1 148 ? 19.862 8.957 4.646 1.00 97.25 148 TYR A O 1
ATOM 1210 N N . GLY A 1 149 ? 20.275 7.083 3.509 1.00 96.75 149 GLY A N 1
ATOM 1211 C CA . GLY A 1 149 ? 19.093 6.353 3.975 1.00 96.75 149 GLY A CA 1
ATOM 1212 C C . GLY A 1 149 ? 18.995 6.238 5.499 1.00 96.75 149 GLY A C 1
ATOM 1213 O O . GLY A 1 149 ? 17.955 6.598 6.050 1.00 96.75 149 GLY A O 1
ATOM 1214 N N . PRO A 1 150 ? 20.050 5.805 6.217 1.00 96.38 150 PRO A N 1
ATOM 1215 C CA . PRO A 1 150 ? 19.987 5.675 7.672 1.00 96.38 150 PRO A CA 1
ATOM 1216 C C . PRO A 1 150 ? 19.678 6.996 8.383 1.00 96.38 150 PRO A C 1
ATOM 1218 O O . PRO A 1 150 ? 18.876 7.025 9.315 1.00 96.38 150 PRO A O 1
ATOM 1221 N N . ASP A 1 151 ? 20.283 8.094 7.937 1.00 96.38 151 ASP A N 1
ATOM 1222 C CA . ASP A 1 151 ? 20.127 9.393 8.592 1.00 96.38 151 ASP A CA 1
ATOM 1223 C C . ASP A 1 151 ? 18.781 10.043 8.265 1.00 96.38 151 ASP A C 1
ATOM 1225 O O . ASP A 1 151 ? 18.115 10.560 9.163 1.00 96.38 151 ASP A O 1
ATOM 1229 N N . THR A 1 152 ? 18.322 9.940 7.014 1.00 96.94 152 THR A N 1
ATOM 1230 C CA . THR A 1 152 ? 16.972 10.388 6.628 1.00 96.94 152 THR A CA 1
ATOM 1231 C C . THR A 1 152 ? 15.881 9.603 7.357 1.00 96.94 152 THR A C 1
ATOM 1233 O O . THR A 1 152 ? 14.896 10.196 7.800 1.00 96.94 152 THR A O 1
ATOM 1236 N N . TRP A 1 153 ? 16.068 8.295 7.565 1.00 96.81 153 TRP A N 1
ATOM 1237 C CA . TRP A 1 153 ? 15.123 7.469 8.319 1.00 96.81 153 TRP A CA 1
ATOM 1238 C C . TRP A 1 153 ? 15.066 7.844 9.803 1.00 96.81 153 TRP A C 1
ATOM 1240 O O . TRP A 1 153 ? 13.980 7.985 10.364 1.00 96.81 153 TRP A O 1
ATOM 1250 N N . LYS A 1 154 ? 16.218 8.086 10.441 1.00 97.19 154 LYS A N 1
ATOM 1251 C CA . LYS A 1 154 ? 16.262 8.569 11.833 1.00 97.19 154 LYS A CA 1
ATOM 1252 C C . LYS A 1 154 ? 15.527 9.901 11.991 1.00 97.19 154 LYS A C 1
ATOM 1254 O O . LYS A 1 154 ? 14.716 10.038 12.901 1.00 97.19 154 LYS A O 1
ATOM 1259 N N . GLN A 1 155 ? 15.767 10.857 11.091 1.00 96.94 155 GLN A N 1
ATOM 1260 C CA . GLN A 1 155 ? 15.074 12.151 11.105 1.00 96.94 155 GLN A CA 1
ATOM 1261 C C . GLN A 1 155 ? 13.562 11.995 10.899 1.00 96.94 155 GLN A C 1
ATOM 1263 O O . GLN A 1 155 ? 12.770 12.664 11.564 1.00 96.94 155 GLN A O 1
ATOM 1268 N N . HIS A 1 156 ? 13.147 11.096 10.001 1.00 96.88 156 HIS A N 1
A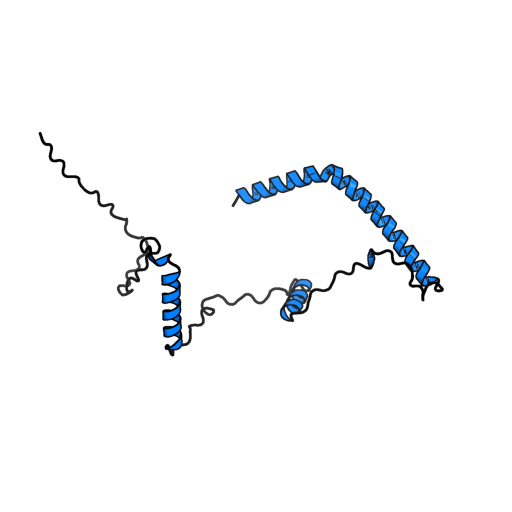TOM 1269 C CA . HIS A 1 156 ? 11.736 10.787 9.796 1.00 96.88 156 HIS A CA 1
ATOM 1270 C C . HIS A 1 156 ? 11.078 10.270 11.082 1.00 96.88 156 HIS A C 1
ATOM 1272 O O . HIS A 1 156 ? 10.029 10.785 11.467 1.00 96.88 156 HIS A O 1
ATOM 1278 N N . ASN A 1 157 ? 11.721 9.329 11.778 1.00 96.94 157 ASN A N 1
ATOM 1279 C CA . ASN A 1 157 ? 11.209 8.771 13.031 1.00 96.94 157 ASN A CA 1
ATOM 1280 C C . ASN A 1 157 ? 11.127 9.820 14.143 1.00 96.94 157 ASN A C 1
ATOM 1282 O O . ASN A 1 157 ? 10.088 9.932 14.781 1.00 96.94 157 ASN A O 1
ATOM 1286 N N . GLN A 1 158 ? 12.153 10.660 14.310 1.00 96.56 158 GLN A N 1
ATOM 1287 C CA . GLN A 1 158 ? 12.113 11.771 15.273 1.00 96.56 158 GLN A CA 1
ATOM 1288 C C . GLN A 1 158 ? 10.928 12.709 15.011 1.00 96.56 158 GLN A C 1
ATOM 1290 O O . GLN A 1 158 ? 10.240 13.142 15.934 1.00 96.56 158 GLN A O 1
ATOM 1295 N N . ARG A 1 159 ? 10.639 13.007 13.737 1.00 95.62 159 ARG A N 1
ATOM 1296 C CA . ARG A 1 159 ? 9.478 13.828 13.372 1.00 95.62 159 ARG A CA 1
ATOM 1297 C C . ARG A 1 159 ? 8.154 13.136 13.709 1.00 95.62 159 ARG A C 1
ATOM 1299 O O . ARG A 1 159 ? 7.215 13.815 14.117 1.00 95.62 159 ARG A O 1
ATOM 1306 N N . LEU A 1 160 ? 8.074 11.816 13.530 1.00 96.38 160 LEU A N 1
ATOM 1307 C CA . LEU A 1 160 ? 6.897 11.030 13.908 1.00 96.38 160 LEU A CA 1
ATOM 1308 C C . LEU A 1 160 ? 6.693 11.000 15.427 1.00 96.38 160 LEU A C 1
ATOM 1310 O O . LEU A 1 160 ? 5.562 11.155 15.874 1.00 96.38 160 LEU A O 1
ATOM 1314 N N . GLU A 1 161 ? 7.762 10.875 16.213 1.00 95.81 161 GLU A N 1
ATOM 1315 C CA . GLU A 1 161 ? 7.697 10.923 17.681 1.00 95.81 161 GLU A CA 1
ATOM 1316 C C . GLU A 1 161 ? 7.142 12.263 18.173 1.00 95.81 161 GLU A C 1
ATOM 1318 O O . GLU A 1 161 ? 6.223 12.283 18.987 1.00 95.81 161 GLU A O 1
ATOM 1323 N N . VAL A 1 162 ? 7.618 13.381 17.612 1.00 95.81 162 VAL A N 1
ATOM 1324 C CA . VAL A 1 162 ? 7.098 14.723 17.934 1.00 95.81 162 VAL A CA 1
ATOM 1325 C C . VAL A 1 162 ? 5.626 14.875 17.548 1.00 95.81 162 VAL A C 1
ATOM 1327 O O . VAL A 1 162 ? 4.876 15.563 18.239 1.00 95.81 162 VAL A O 1
ATOM 1330 N N . TYR A 1 163 ? 5.203 14.280 16.429 1.00 95.06 163 TYR A N 1
ATOM 1331 C CA . TYR A 1 163 ? 3.797 14.303 16.028 1.00 95.06 163 TYR A CA 1
ATOM 1332 C C . TYR A 1 163 ? 2.929 13.508 17.009 1.00 95.06 163 TYR A C 1
ATOM 1334 O O . TYR A 1 163 ? 1.869 13.984 17.404 1.00 95.06 163 TYR A O 1
ATOM 1342 N N . LEU A 1 164 ? 3.399 12.334 17.437 1.00 93.38 164 LEU A N 1
ATOM 1343 C CA . LEU A 1 164 ? 2.667 11.472 18.358 1.00 93.38 164 LEU A CA 1
ATOM 1344 C C . LEU A 1 164 ? 2.589 12.062 19.770 1.00 93.38 164 LEU A C 1
ATOM 1346 O O . LEU A 1 164 ? 1.540 11.979 20.390 1.00 93.38 164 LEU A O 1
ATOM 1350 N N . SER A 1 165 ? 3.656 12.699 20.260 1.00 92.50 165 SER A N 1
ATOM 1351 C CA . SER A 1 165 ? 3.694 13.292 21.604 1.00 92.50 165 SER A CA 1
ATOM 1352 C C . SER A 1 165 ? 2.865 14.574 21.751 1.00 92.50 165 SER A C 1
ATOM 1354 O O . SER A 1 165 ? 2.819 15.146 22.837 1.00 92.50 165 SER A O 1
ATOM 1356 N N . ARG A 1 166 ? 2.322 15.110 20.650 1.00 79.00 166 ARG A N 1
ATOM 1357 C CA . ARG A 1 166 ? 1.490 16.326 20.636 1.00 79.00 166 ARG A CA 1
ATOM 1358 C C . ARG A 1 166 ? -0.013 16.038 20.710 1.00 79.00 166 ARG A C 1
ATOM 1360 O O . ARG A 1 166 ? -0.765 16.995 20.882 1.00 79.00 166 ARG A O 1
ATOM 1367 N N . ASN A 1 167 ? -0.420 14.778 20.562 1.00 51.12 167 ASN A N 1
ATOM 1368 C CA . ASN A 1 167 ? -1.776 14.301 20.845 1.00 51.12 167 ASN A CA 1
ATOM 1369 C C . ASN A 1 167 ? -1.839 13.709 22.254 1.00 51.12 167 ASN A C 1
ATOM 1371 O O . ASN A 1 167 ? -2.958 13.694 22.806 1.00 51.12 167 ASN A O 1
#

Organism: Glycine max (NCBI:txid3847)